Protein AF-A0A6J4YF90-F1 (afdb_monomer_lite)

Structure (mmCIF, N/CA/C/O backbone):
data_AF-A0A6J4YF90-F1
#
_entry.id   AF-A0A6J4YF90-F1
#
loop_
_atom_site.group_PDB
_atom_site.id
_atom_site.type_symbol
_atom_site.label_atom_id
_atom_site.label_alt_id
_atom_site.label_comp_id
_atom_site.label_asym_id
_atom_site.label_entity_id
_atom_site.label_seq_id
_atom_site.pdbx_PDB_ins_code
_atom_site.Cartn_x
_atom_site.Cartn_y
_atom_site.Cartn_z
_atom_site.occupancy
_atom_site.B_iso_or_equiv
_atom_site.auth_seq_id
_atom_site.auth_comp_id
_atom_site.auth_asym_id
_atom_site.auth_atom_id
_atom_site.pdbx_PDB_model_num
ATOM 1 N N . MET A 1 1 ? -5.556 -8.735 36.157 1.00 48.81 1 MET A N 1
ATOM 2 C CA . MET A 1 1 ? -6.411 -8.362 35.010 1.00 48.81 1 MET A CA 1
ATOM 3 C C . MET A 1 1 ? -5.666 -8.745 33.742 1.00 48.81 1 MET A C 1
ATOM 5 O O . MET A 1 1 ? -4.617 -8.175 33.479 1.00 48.81 1 MET A O 1
ATOM 9 N N . GLN A 1 2 ? -6.119 -9.779 33.036 1.00 43.59 2 GLN A N 1
ATOM 10 C CA . GLN A 1 2 ? -5.456 -10.279 31.831 1.00 43.59 2 GLN A CA 1
ATOM 11 C C . GLN A 1 2 ? -5.989 -9.474 30.638 1.00 43.59 2 GLN A C 1
ATOM 13 O O . GLN A 1 2 ? -7.154 -9.619 30.275 1.00 43.59 2 GLN A O 1
ATOM 18 N N . HIS A 1 3 ? -5.176 -8.581 30.070 1.00 49.84 3 HIS A N 1
ATOM 19 C CA . HIS A 1 3 ? -5.528 -7.898 28.825 1.00 49.84 3 HIS A CA 1
ATOM 20 C C . HIS A 1 3 ? -5.422 -8.913 27.685 1.00 49.84 3 HIS A C 1
ATOM 22 O O . HIS A 1 3 ? -4.328 -9.274 27.255 1.00 49.84 3 HIS A O 1
ATOM 28 N N . ARG A 1 4 ? -6.568 -9.421 27.223 1.00 52.47 4 ARG A N 1
ATOM 29 C CA . ARG A 1 4 ? -6.654 -10.164 25.965 1.00 52.47 4 ARG A CA 1
ATOM 30 C C . ARG A 1 4 ? -6.518 -9.145 24.839 1.00 52.47 4 ARG A C 1
ATOM 32 O O . ARG A 1 4 ? -7.477 -8.445 24.530 1.00 52.47 4 ARG A O 1
ATOM 39 N N . ILE A 1 5 ? -5.335 -9.060 24.242 1.00 56.25 5 ILE A N 1
ATOM 40 C CA . ILE A 1 5 ? -5.176 -8.390 22.954 1.00 56.25 5 ILE A CA 1
ATOM 41 C C . ILE A 1 5 ? -5.944 -9.251 21.949 1.00 56.25 5 ILE A C 1
ATOM 43 O O . ILE A 1 5 ? -5.518 -10.353 21.604 1.00 56.25 5 ILE A O 1
ATOM 47 N N . LEU A 1 6 ? -7.136 -8.805 21.556 1.00 55.44 6 LEU A N 1
ATOM 48 C CA . LEU A 1 6 ? -7.810 -9.366 20.395 1.00 55.44 6 LEU A CA 1
ATOM 49 C C . LEU A 1 6 ? -6.977 -8.926 19.194 1.00 55.44 6 LEU A C 1
ATOM 51 O O . LEU A 1 6 ? -6.994 -7.749 18.845 1.00 55.44 6 LEU A O 1
ATOM 55 N N . ALA A 1 7 ? -6.222 -9.845 18.589 1.00 55.22 7 ALA A N 1
ATOM 56 C CA . ALA A 1 7 ? -5.693 -9.596 17.256 1.00 55.22 7 ALA A CA 1
ATOM 57 C C . ALA A 1 7 ? -6.897 -9.233 16.367 1.00 55.22 7 ALA A C 1
ATOM 59 O O . ALA A 1 7 ? -7.871 -10.001 16.363 1.00 55.22 7 ALA A O 1
ATOM 60 N N . PRO A 1 8 ? -6.904 -8.069 15.693 1.00 55.53 8 PRO A N 1
ATOM 61 C CA . PRO A 1 8 ? -7.996 -7.734 14.797 1.00 55.53 8 PRO A CA 1
ATOM 62 C C . PRO A 1 8 ? -8.121 -8.869 13.781 1.00 55.53 8 PRO A C 1
ATOM 64 O O . PRO A 1 8 ? -7.163 -9.218 13.093 1.00 55.53 8 PRO A O 1
ATOM 67 N N . LYS A 1 9 ? -9.294 -9.508 13.738 1.00 55.34 9 LYS A N 1
ATOM 68 C CA . LYS A 1 9 ? -9.614 -10.495 12.707 1.00 55.34 9 LYS A CA 1
ATOM 69 C C . LYS A 1 9 ? -9.844 -9.733 11.411 1.00 55.34 9 LYS A C 1
ATOM 71 O O . LYS A 1 9 ? -10.978 -9.410 11.070 1.00 55.34 9 LYS A O 1
ATOM 76 N N . VAL A 1 10 ? -8.759 -9.403 10.729 1.00 57.91 10 VAL A N 1
ATOM 77 C CA . VAL A 1 10 ? -8.818 -8.855 9.383 1.00 57.91 10 VAL A CA 1
ATOM 78 C C . VAL A 1 10 ? -9.207 -10.012 8.459 1.00 57.91 10 VAL A C 1
ATOM 80 O O . VAL A 1 10 ? -8.459 -10.977 8.319 1.00 57.91 10 VAL A O 1
ATOM 83 N N . SER A 1 11 ? -10.423 -9.970 7.913 1.00 68.31 11 SER A N 1
ATOM 84 C CA . SER A 1 11 ? -10.857 -10.928 6.888 1.00 68.31 11 SER A CA 1
ATOM 85 C C . SER A 1 11 ? -10.314 -10.457 5.545 1.00 68.31 11 SER A C 1
ATOM 87 O O . SER A 1 11 ? -10.367 -9.262 5.276 1.00 68.31 11 SER A O 1
ATOM 89 N N . ILE A 1 12 ? -9.779 -11.361 4.722 1.00 73.00 12 ILE A N 1
ATOM 90 C CA . ILE A 1 12 ? -9.317 -10.987 3.381 1.00 73.00 12 ILE A CA 1
ATOM 91 C C . ILE A 1 12 ? -10.544 -10.615 2.544 1.00 73.00 12 ILE A C 1
ATOM 93 O O . ILE A 1 12 ? -11.431 -11.445 2.348 1.00 73.00 12 ILE A O 1
ATOM 97 N N . ASN A 1 13 ? -10.581 -9.369 2.077 1.00 78.69 13 ASN A N 1
ATOM 98 C CA . ASN A 1 13 ? -11.676 -8.793 1.301 1.00 78.69 13 ASN A CA 1
ATOM 99 C C . ASN A 1 13 ? -11.234 -8.547 -0.145 1.00 78.69 13 ASN A C 1
ATOM 101 O O . ASN A 1 13 ? -10.053 -8.327 -0.419 1.00 78.69 13 ASN A O 1
ATOM 105 N N . GLN A 1 14 ? -12.188 -8.563 -1.078 1.00 85.69 14 GLN A N 1
ATOM 106 C CA . GLN A 1 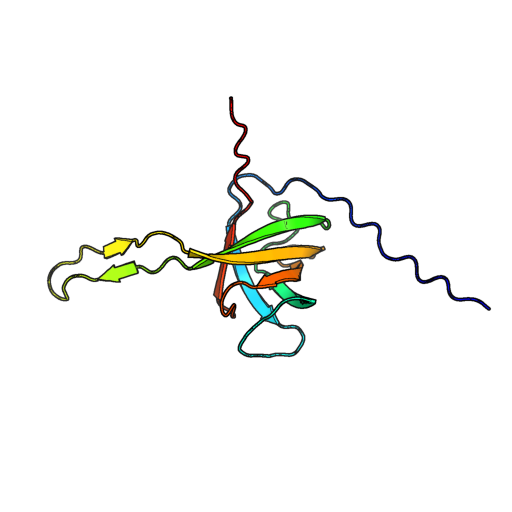14 ? -11.903 -8.201 -2.465 1.00 85.69 14 GLN A CA 1
ATOM 107 C C . GLN A 1 14 ? -11.661 -6.695 -2.587 1.00 85.69 14 GLN A C 1
ATOM 109 O O . GLN A 1 14 ? -12.415 -5.883 -2.047 1.00 85.69 14 GLN A O 1
ATOM 114 N N . SER A 1 15 ? -10.607 -6.338 -3.314 1.00 90.94 15 SER A N 1
ATOM 115 C CA . SER A 1 15 ? -10.271 -4.952 -3.638 1.00 90.94 15 SER A CA 1
ATOM 116 C C . SER A 1 15 ? -11.135 -4.456 -4.805 1.00 90.94 15 SER A C 1
ATOM 118 O O . SER A 1 15 ? -11.456 -5.256 -5.691 1.00 90.94 15 SER A O 1
ATOM 120 N N . PRO A 1 16 ? -11.500 -3.160 -4.869 1.00 91.88 16 PRO A N 1
ATOM 121 C CA . PRO A 1 16 ? -12.291 -2.631 -5.973 1.00 91.88 16 PRO A CA 1
ATOM 122 C C . PRO A 1 16 ? -11.553 -2.847 -7.306 1.00 91.88 16 PRO A C 1
ATOM 124 O O . PRO A 1 16 ? -10.395 -2.429 -7.433 1.00 91.88 16 PRO A O 1
ATOM 127 N N . PRO A 1 17 ? -12.176 -3.499 -8.307 1.00 89.69 17 PRO A N 1
ATOM 128 C CA . PRO A 1 17 ? -11.501 -3.834 -9.554 1.00 89.69 17 PRO A CA 1
ATOM 129 C C . PRO A 1 17 ? -10.888 -2.610 -10.238 1.00 89.69 17 PRO A C 1
ATOM 131 O O . PRO A 1 17 ? -11.555 -1.602 -10.464 1.00 89.69 17 PRO A O 1
ATOM 134 N N . GLY A 1 18 ? -9.604 -2.708 -10.587 1.00 89.62 18 GLY A N 1
ATOM 135 C CA . GLY A 1 18 ? -8.882 -1.649 -11.293 1.00 89.62 18 GLY A CA 1
ATOM 136 C C . GLY A 1 18 ? -8.501 -0.431 -10.445 1.00 89.62 18 GLY A C 1
ATOM 137 O O . GLY A 1 18 ? -7.948 0.516 -11.008 1.00 89.62 18 GLY A O 1
ATOM 138 N N . LEU A 1 19 ? -8.743 -0.442 -9.126 1.00 95.31 19 LEU A N 1
ATOM 139 C CA . LEU A 1 19 ? -8.290 0.631 -8.241 1.00 95.31 19 LEU A CA 1
ATOM 140 C C . LEU A 1 19 ? -6.771 0.782 -8.331 1.00 95.31 19 LEU A C 1
ATOM 142 O O . LEU A 1 19 ? -6.034 -0.200 -8.239 1.00 95.31 19 LEU A O 1
ATOM 146 N N . GLN A 1 20 ? -6.320 2.024 -8.497 1.00 96.25 20 GLN A N 1
ATOM 147 C CA . GLN A 1 20 ? -4.911 2.397 -8.523 1.00 96.25 20 GLN A CA 1
ATOM 148 C C . GLN A 1 20 ? -4.646 3.545 -7.556 1.00 96.25 20 GLN A C 1
ATOM 150 O O . GLN A 1 20 ? -5.486 4.427 -7.369 1.00 96.25 20 GLN A O 1
ATOM 155 N N . GLY A 1 21 ? -3.443 3.551 -6.998 1.00 96.88 21 GLY A N 1
ATOM 156 C CA . GLY A 1 21 ? -2.977 4.583 -6.082 1.00 96.88 21 GLY A CA 1
ATOM 157 C C . GLY A 1 21 ? -1.460 4.601 -5.979 1.00 96.88 21 GLY A C 1
ATOM 158 O O . GLY A 1 21 ? -0.752 4.036 -6.820 1.00 96.88 21 GLY A O 1
ATOM 159 N N . SER A 1 22 ? -0.963 5.232 -4.928 1.00 98.00 22 SER A N 1
ATOM 160 C CA . SER A 1 22 ? 0.457 5.340 -4.618 1.00 98.00 22 SER A CA 1
ATOM 161 C C . SER A 1 22 ? 0.699 5.228 -3.119 1.00 98.00 22 SER A C 1
ATOM 163 O O . SER A 1 22 ? -0.143 5.619 -2.309 1.00 98.00 22 SER A O 1
ATOM 165 N N . ILE A 1 23 ? 1.886 4.752 -2.756 1.00 98.06 23 ILE A N 1
ATOM 166 C CA . ILE A 1 23 ? 2.382 4.835 -1.384 1.00 98.06 23 ILE A CA 1
ATOM 167 C C . ILE A 1 23 ? 2.816 6.280 -1.113 1.00 98.06 23 ILE A C 1
ATOM 169 O O . ILE A 1 23 ? 3.534 6.872 -1.919 1.00 98.06 23 ILE A O 1
ATOM 173 N N . ILE A 1 24 ? 2.380 6.847 0.006 1.00 98.12 24 ILE A N 1
ATOM 174 C CA . ILE A 1 24 ? 2.700 8.212 0.432 1.00 98.12 24 ILE A CA 1
ATOM 175 C C . ILE A 1 24 ? 4.015 8.208 1.211 1.00 98.12 24 ILE A C 1
ATOM 177 O O . ILE A 1 24 ? 4.973 8.848 0.793 1.00 98.12 24 ILE A O 1
ATOM 181 N N . GLU A 1 25 ? 4.065 7.474 2.324 1.00 97.69 25 GLU A N 1
ATOM 182 C CA . GLU A 1 25 ? 5.204 7.442 3.248 1.00 97.69 25 GLU A CA 1
ATOM 183 C C . GLU A 1 25 ? 5.117 6.221 4.179 1.00 97.69 25 GLU A C 1
ATOM 185 O O . GLU A 1 25 ? 4.073 5.564 4.235 1.00 97.69 25 GLU A O 1
ATOM 190 N N . SER A 1 26 ? 6.195 5.922 4.910 1.00 96.81 26 SER A N 1
ATOM 191 C CA . SER A 1 26 ? 6.176 4.955 6.017 1.00 96.81 26 SER A CA 1
ATOM 192 C C . SER A 1 26 ? 5.895 5.636 7.353 1.00 96.81 26 SER A C 1
ATOM 194 O O . SER A 1 26 ? 6.221 6.806 7.532 1.00 96.81 26 SER A O 1
ATOM 196 N N . GLU A 1 27 ? 5.339 4.887 8.304 1.00 96.31 27 GLU A N 1
ATOM 197 C CA . GLU A 1 27 ? 5.105 5.365 9.675 1.00 96.31 27 GLU A CA 1
ATOM 198 C C . GLU A 1 27 ? 6.396 5.851 10.356 1.00 96.31 27 GLU A C 1
ATOM 200 O O . GLU A 1 27 ? 6.389 6.848 11.068 1.00 96.31 27 GLU A O 1
ATOM 205 N N . GLU A 1 28 ? 7.518 5.187 10.074 1.00 95.19 28 GLU A N 1
ATOM 206 C CA . GLU A 1 28 ? 8.835 5.472 10.660 1.00 95.19 28 GLU A CA 1
ATOM 207 C C . GLU A 1 28 ? 9.693 6.422 9.794 1.00 95.19 28 GLU A C 1
ATOM 209 O O . GLU A 1 28 ? 10.907 6.508 9.984 1.00 95.19 28 GLU A O 1
ATOM 214 N N . HIS A 1 29 ? 9.099 7.105 8.804 1.00 93.81 29 HIS A N 1
ATOM 215 C CA . HIS A 1 29 ? 9.778 8.057 7.905 1.00 93.81 29 HIS A CA 1
ATOM 216 C C . HIS A 1 29 ? 11.056 7.516 7.223 1.00 93.81 29 HIS A C 1
ATOM 218 O O . HIS A 1 29 ? 12.003 8.255 6.947 1.00 93.81 29 HIS A O 1
ATOM 224 N N . GLN A 1 30 ? 11.107 6.213 6.947 1.00 93.88 30 GLN A N 1
ATOM 225 C CA . GLN A 1 30 ? 12.228 5.579 6.251 1.00 93.88 30 GLN A CA 1
ATOM 226 C C . GLN A 1 30 ? 12.205 5.910 4.748 1.00 93.88 30 GLN A C 1
ATOM 228 O O . GLN A 1 30 ? 11.184 6.320 4.208 1.00 93.88 30 GLN A O 1
ATOM 233 N N . GLU A 1 31 ? 13.324 5.732 4.042 1.00 94.19 31 GLU A N 1
ATOM 234 C CA . GLU A 1 31 ? 13.364 5.928 2.579 1.00 94.19 31 GLU A CA 1
ATOM 235 C C . GLU A 1 31 ? 12.999 4.661 1.793 1.00 94.19 31 GLU A C 1
ATOM 237 O O . GLU A 1 31 ? 12.526 4.740 0.657 1.00 94.19 31 GLU A O 1
ATOM 242 N N . ILE A 1 32 ? 13.247 3.491 2.386 1.00 95.56 32 ILE A N 1
ATOM 243 C CA . ILE A 1 32 ? 13.021 2.175 1.787 1.00 95.56 32 ILE A CA 1
ATOM 244 C C . ILE A 1 32 ? 12.118 1.381 2.718 1.00 95.56 32 ILE A C 1
ATOM 246 O O . ILE A 1 32 ? 12.371 1.319 3.919 1.00 95.56 32 ILE A O 1
ATOM 250 N N . PHE A 1 33 ? 11.086 0.761 2.153 1.00 96.38 33 PHE A N 1
ATOM 251 C CA . PHE A 1 33 ? 10.090 -0.005 2.888 1.00 96.38 33 PHE A CA 1
ATOM 252 C C . PHE A 1 33 ? 10.261 -1.505 2.625 1.00 96.38 33 PHE A C 1
ATOM 254 O O . PHE A 1 33 ? 10.366 -1.951 1.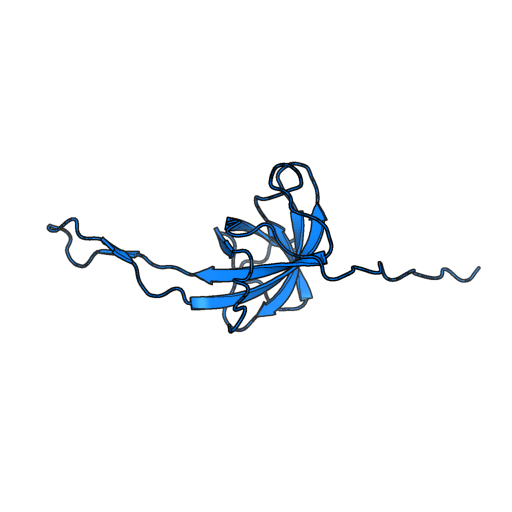478 1.00 96.38 33 PHE A O 1
ATOM 261 N N . GLY A 1 34 ? 10.303 -2.282 3.702 1.00 94.94 34 GLY A N 1
ATOM 262 C CA . GLY A 1 34 ? 10.393 -3.738 3.696 1.00 94.94 34 GLY A CA 1
ATOM 263 C C . GLY A 1 34 ? 9.135 -4.403 4.249 1.00 94.94 34 GLY A C 1
ATOM 264 O O . GLY A 1 34 ? 8.171 -3.739 4.626 1.00 94.94 34 GLY A O 1
ATOM 265 N N . GLU A 1 35 ? 9.156 -5.731 4.302 1.00 96.00 35 GLU A N 1
ATOM 266 C CA . GLU A 1 35 ? 8.089 -6.527 4.917 1.00 96.00 35 GLU A CA 1
ATOM 267 C C . GLU A 1 35 ? 7.840 -6.136 6.378 1.00 96.00 35 GLU A C 1
ATOM 269 O O . GLU A 1 35 ? 8.762 -5.768 7.109 1.00 96.00 35 GLU A O 1
ATOM 274 N N . ASN A 1 36 ? 6.585 -6.266 6.811 1.00 95.50 36 ASN A N 1
ATOM 275 C CA . ASN A 1 36 ? 6.083 -5.953 8.152 1.00 95.50 36 ASN A CA 1
ATOM 276 C C . ASN A 1 36 ? 6.169 -4.472 8.556 1.00 95.50 36 ASN A C 1
ATOM 278 O O . ASN A 1 36 ? 5.878 -4.138 9.704 1.00 95.50 36 ASN A O 1
ATOM 282 N N . MET A 1 37 ? 6.536 -3.578 7.637 1.00 97.31 37 MET A N 1
ATOM 283 C CA . MET A 1 37 ? 6.489 -2.139 7.879 1.00 97.31 37 MET A CA 1
ATOM 284 C C . MET A 1 37 ? 5.103 -1.563 7.609 1.00 97.31 37 MET A C 1
ATOM 286 O O . MET A 1 37 ? 4.390 -2.012 6.705 1.00 97.31 37 MET A O 1
ATOM 290 N N . ILE A 1 38 ? 4.765 -0.520 8.367 1.00 98.31 38 ILE A N 1
ATOM 291 C CA . ILE A 1 38 ? 3.550 0.266 8.183 1.00 98.31 38 ILE A CA 1
ATOM 292 C C . ILE A 1 38 ? 3.818 1.435 7.237 1.00 98.31 38 ILE A C 1
ATOM 294 O O . ILE A 1 38 ? 4.830 2.135 7.340 1.00 98.31 38 ILE A O 1
ATOM 298 N N . ALA A 1 39 ? 2.889 1.646 6.313 1.00 98.38 39 ALA A N 1
ATOM 299 C CA . ALA A 1 39 ? 2.903 2.752 5.372 1.00 98.38 39 ALA A CA 1
ATOM 300 C C . ALA A 1 39 ? 1.499 3.326 5.170 1.00 98.38 39 ALA A C 1
ATOM 302 O O . ALA A 1 39 ? 0.504 2.789 5.665 1.00 98.38 39 ALA A O 1
ATOM 303 N N . PHE A 1 40 ? 1.427 4.419 4.419 1.00 98.56 40 PHE A N 1
ATOM 304 C CA . PHE A 1 40 ? 0.180 5.077 4.046 1.00 98.56 40 PHE A CA 1
ATOM 305 C C . PHE A 1 40 ? 0.005 5.095 2.531 1.00 98.56 40 PHE A C 1
ATOM 307 O O . PHE A 1 40 ? 0.982 5.251 1.798 1.00 98.56 40 PHE A O 1
ATOM 314 N N . ILE A 1 41 ? -1.234 4.974 2.058 1.00 98.75 41 ILE A N 1
ATOM 315 C CA . ILE A 1 41 ? -1.589 5.071 0.633 1.00 98.75 41 ILE A CA 1
ATOM 316 C C . ILE A 1 41 ? -2.574 6.216 0.378 1.00 98.75 41 ILE A C 1
ATOM 318 O O . ILE A 1 41 ? -3.314 6.617 1.277 1.00 98.75 41 ILE A O 1
ATOM 322 N N . ASP A 1 42 ? -2.597 6.722 -0.856 1.00 98.56 42 ASP A N 1
ATOM 323 C CA . ASP A 1 42 ? -3.412 7.866 -1.313 1.00 98.56 42 ASP A CA 1
ATOM 324 C C . ASP A 1 42 ? -4.858 7.507 -1.703 1.00 98.56 42 ASP A C 1
ATOM 326 O O . ASP A 1 42 ? -5.465 8.168 -2.551 1.00 98.56 42 ASP A O 1
ATOM 330 N N . LYS A 1 43 ? -5.389 6.424 -1.127 1.00 98.56 43 LYS A N 1
ATOM 331 C CA . LYS A 1 43 ? -6.722 5.873 -1.398 1.00 98.56 43 LYS A CA 1
ATOM 332 C C . LYS A 1 43 ? -7.379 5.480 -0.080 1.00 98.56 43 LYS A C 1
ATOM 334 O O . LYS A 1 43 ? -6.721 4.883 0.772 1.00 98.56 43 LYS A O 1
ATOM 339 N N . GLY A 1 44 ? -8.662 5.795 0.072 1.00 98.19 44 GLY A N 1
ATOM 340 C CA . GLY A 1 44 ? -9.425 5.535 1.291 1.00 98.19 44 GLY A CA 1
ATOM 341 C C . GLY A 1 44 ? -10.856 5.081 1.006 1.00 98.19 44 GLY A C 1
ATOM 342 O O . GLY A 1 44 ? -11.168 4.534 -0.056 1.00 98.19 44 GLY A O 1
ATOM 343 N N . LYS A 1 45 ? -11.743 5.292 1.979 1.00 98.06 45 LYS A N 1
ATOM 344 C CA . LYS A 1 45 ? -13.167 4.925 1.898 1.00 98.06 45 LYS A CA 1
ATOM 345 C C . LYS A 1 45 ? -13.872 5.541 0.692 1.00 98.06 45 LYS A C 1
ATOM 347 O O . LYS A 1 45 ? -14.752 4.898 0.125 1.00 98.06 45 LYS A O 1
ATOM 352 N N . SER A 1 46 ? -13.495 6.757 0.296 1.00 97.81 46 SER A N 1
ATOM 353 C CA . SER A 1 46 ? -14.053 7.466 -0.862 1.00 97.81 46 SER A CA 1
ATOM 354 C C . SER A 1 46 ? -13.897 6.664 -2.160 1.00 97.81 46 SER A C 1
ATOM 356 O O . SER A 1 46 ? -14.733 6.772 -3.055 1.00 97.81 46 SER A O 1
ATOM 358 N N . GLU A 1 47 ? -12.863 5.822 -2.251 1.00 97.94 47 GLU A N 1
ATOM 359 C CA . GLU A 1 47 ? -12.597 4.940 -3.390 1.00 97.94 47 GLU A CA 1
ATOM 360 C C . GLU A 1 47 ? -12.942 3.464 -3.135 1.00 97.94 47 GLU A C 1
ATOM 362 O O . GLU A 1 47 ? -12.648 2.611 -3.972 1.00 97.94 47 GLU A O 1
ATOM 367 N N . GLY A 1 48 ? -13.588 3.147 -2.009 1.00 96.38 48 GLY A N 1
ATOM 368 C CA . GLY A 1 48 ? -13.959 1.775 -1.648 1.00 96.38 48 GLY A CA 1
ATOM 369 C C . GLY A 1 48 ? -12.816 0.956 -1.045 1.00 96.38 48 GLY A C 1
ATOM 370 O O . GLY A 1 48 ? -12.875 -0.277 -1.057 1.00 96.38 48 GLY A O 1
ATOM 371 N N . VAL A 1 49 ? -11.775 1.620 -0.531 1.00 97.88 49 VAL A N 1
ATOM 372 C CA . VAL A 1 49 ? -10.736 0.944 0.248 1.00 97.88 49 VAL A CA 1
ATOM 373 C C . VAL A 1 49 ? -11.294 0.576 1.619 1.00 97.88 49 VAL A C 1
ATOM 375 O O . VAL A 1 49 ? -11.846 1.423 2.322 1.00 97.88 49 VAL A O 1
ATOM 378 N N . GLU A 1 50 ? -11.112 -0.683 2.011 1.00 97.12 50 GLU A N 1
ATOM 379 C CA . GLU A 1 50 ? -11.569 -1.241 3.285 1.00 97.12 50 GLU A CA 1
ATOM 380 C C . GLU A 1 50 ? -10.475 -2.105 3.938 1.00 97.12 50 GLU A C 1
ATOM 382 O O . GLU A 1 50 ? -9.681 -2.737 3.230 1.00 97.12 50 GLU A O 1
ATOM 387 N N . PRO A 1 51 ? -10.426 -2.192 5.284 1.00 97.12 51 PRO A N 1
ATOM 388 C CA . PRO A 1 51 ? -9.542 -3.126 5.974 1.00 97.12 51 PRO A CA 1
ATOM 389 C C . PRO A 1 51 ? -9.696 -4.559 5.455 1.00 97.12 51 PRO A C 1
ATOM 391 O O . PRO A 1 51 ? -10.809 -5.046 5.249 1.00 97.12 51 PRO A O 1
ATOM 394 N N . GLY A 1 52 ? -8.568 -5.242 5.266 1.00 94.94 52 GLY A N 1
ATOM 395 C CA . GLY A 1 52 ? -8.522 -6.613 4.759 1.00 94.94 52 GLY A CA 1
ATOM 396 C C . GLY A 1 52 ? -8.356 -6.770 3.258 1.00 94.94 52 GLY A C 1
ATOM 397 O O . GLY A 1 52 ? -8.131 -7.883 2.789 1.00 94.94 52 GLY A O 1
ATOM 398 N N . GLN A 1 53 ? -8.410 -5.679 2.504 1.00 96.12 53 GLN A N 1
ATOM 399 C CA . GLN A 1 53 ? -8.075 -5.697 1.087 1.00 96.12 53 GLN A CA 1
ATOM 400 C C . GLN A 1 53 ? -6.560 -5.765 0.870 1.00 96.12 53 GLN A C 1
ATOM 402 O O . GLN A 1 53 ? -5.781 -5.172 1.622 1.00 96.12 53 GLN A O 1
ATOM 407 N N . LEU A 1 54 ? -6.159 -6.474 -0.184 1.00 96.12 54 LEU A N 1
ATOM 408 C CA . LEU A 1 54 ? -4.769 -6.605 -0.617 1.00 96.12 54 LEU A CA 1
ATOM 409 C C . LEU A 1 54 ? -4.527 -5.786 -1.885 1.00 96.12 54 LEU A C 1
ATOM 411 O O . LEU A 1 54 ? -5.409 -5.678 -2.739 1.00 96.12 54 LEU A O 1
ATOM 415 N N . TYR A 1 55 ? -3.322 -5.245 -2.032 1.00 96.75 55 TYR A N 1
ATOM 416 C CA . TYR A 1 55 ? -2.903 -4.541 -3.245 1.00 96.75 55 TYR A CA 1
ATOM 417 C C . TYR A 1 55 ? -1.481 -4.929 -3.627 1.00 96.75 55 TYR A C 1
ATOM 419 O O . TYR A 1 55 ? -0.618 -5.104 -2.767 1.00 96.75 55 TYR A O 1
ATOM 427 N N . TRP A 1 56 ? -1.217 -5.021 -4.928 1.00 96.50 56 TRP A N 1
ATOM 428 C CA . TRP A 1 56 ? 0.141 -5.205 -5.428 1.00 96.50 56 TRP A CA 1
ATOM 429 C C . TRP A 1 56 ? 0.844 -3.870 -5.546 1.00 96.50 56 TRP A C 1
ATOM 431 O O . TRP A 1 56 ? 0.281 -2.910 -6.070 1.00 96.50 56 TRP A O 1
ATOM 441 N N . ILE A 1 57 ? 2.101 -3.845 -5.124 1.00 97.12 57 ILE A N 1
ATOM 442 C CA . ILE A 1 57 ? 2.995 -2.707 -5.282 1.00 97.12 57 ILE A CA 1
ATOM 443 C C . ILE A 1 57 ? 3.803 -2.943 -6.551 1.00 97.12 57 ILE A C 1
ATOM 445 O O . ILE A 1 57 ? 4.401 -4.008 -6.725 1.00 97.12 57 ILE A O 1
ATOM 449 N N . PHE A 1 58 ? 3.840 -1.970 -7.451 1.00 94.50 58 PHE A N 1
ATOM 450 C CA . PHE A 1 58 ? 4.533 -2.100 -8.723 1.00 94.50 58 PHE A CA 1
ATOM 451 C C . PHE A 1 58 ? 5.208 -0.802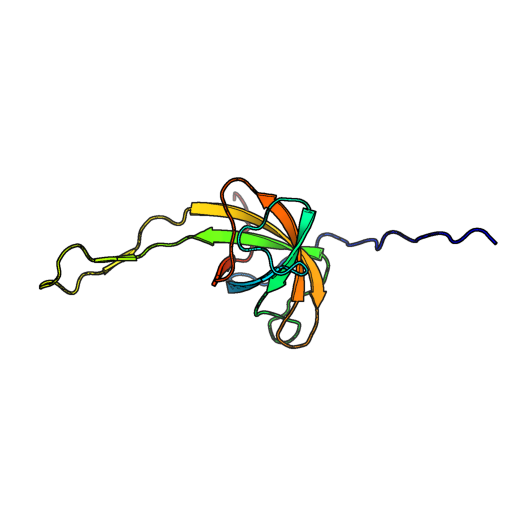 -9.156 1.00 94.50 58 PHE A C 1
ATOM 453 O O . PHE A 1 58 ? 4.832 0.308 -8.776 1.00 94.50 58 PHE A O 1
ATOM 460 N N . LYS A 1 59 ? 6.207 -0.962 -10.023 1.00 90.38 59 LYS A N 1
ATOM 461 C CA . LYS A 1 59 ? 6.874 0.136 -10.713 1.00 90.38 59 LYS A CA 1
ATOM 462 C C . LYS A 1 59 ? 6.648 0.020 -12.209 1.00 90.38 59 LYS A C 1
ATOM 464 O O . LYS A 1 59 ? 6.870 -1.041 -12.791 1.00 90.38 59 LYS A O 1
ATOM 469 N N . GLN A 1 60 ? 6.263 1.126 -12.834 1.00 81.75 60 GLN A N 1
ATOM 470 C CA . GLN A 1 60 ? 6.108 1.227 -14.281 1.00 81.75 60 GLN A CA 1
ATOM 471 C C . GLN A 1 60 ? 6.874 2.445 -14.785 1.00 81.75 60 GLN A C 1
ATOM 473 O O . GLN A 1 60 ? 6.434 3.587 -14.662 1.00 81.75 60 GLN A O 1
ATOM 478 N N . GLU A 1 61 ? 8.067 2.193 -15.314 1.00 76.81 61 GLU A N 1
ATOM 479 C CA . GLU A 1 61 ? 8.921 3.242 -15.856 1.00 76.81 61 GLU A CA 1
ATOM 480 C C . GLU A 1 61 ? 8.500 3.584 -17.288 1.00 76.81 61 GLU A C 1
ATOM 482 O O . GLU A 1 61 ? 8.119 2.718 -18.081 1.00 76.81 61 GLU A O 1
ATOM 487 N N . LYS A 1 62 ? 8.586 4.869 -17.631 1.00 72.31 62 LYS A N 1
ATOM 488 C CA . LYS A 1 62 ? 8.479 5.336 -19.012 1.00 72.31 62 LYS A CA 1
ATOM 489 C C . LYS A 1 62 ? 9.869 5.701 -19.497 1.00 72.31 62 LYS A C 1
ATOM 491 O O . LYS A 1 62 ? 10.539 6.523 -18.875 1.00 72.31 62 LYS A O 1
ATOM 496 N N . TYR A 1 63 ? 10.291 5.115 -20.609 1.00 60.44 63 TYR A N 1
ATOM 497 C CA . TYR A 1 63 ? 11.554 5.461 -21.241 1.00 60.44 63 TYR A CA 1
ATOM 498 C C . TYR A 1 63 ? 11.308 6.381 -22.436 1.00 60.44 63 TYR A C 1
ATOM 500 O O . TYR A 1 63 ? 10.460 6.111 -23.293 1.00 60.44 63 TYR A O 1
ATOM 508 N N . ARG A 1 64 ? 12.070 7.475 -22.511 1.00 60.66 64 ARG A N 1
ATOM 509 C CA . ARG A 1 64 ? 12.111 8.350 -23.688 1.00 60.66 64 ARG A CA 1
ATOM 510 C C . ARG A 1 64 ? 13.270 7.908 -24.566 1.00 60.66 64 ARG A C 1
ATOM 512 O O . ARG A 1 64 ? 14.422 8.133 -24.225 1.00 60.66 64 ARG A O 1
ATOM 519 N N . ILE A 1 65 ? 12.947 7.279 -25.693 1.00 64.25 65 ILE A N 1
ATOM 520 C CA . ILE A 1 65 ? 13.946 6.679 -26.591 1.00 64.25 65 ILE A CA 1
ATOM 521 C C . ILE A 1 65 ? 14.796 7.748 -27.300 1.00 64.25 65 ILE A C 1
ATOM 523 O O . ILE A 1 65 ? 15.934 7.472 -27.661 1.00 64.25 65 ILE A O 1
ATOM 527 N N . ASN A 1 66 ? 14.282 8.970 -27.492 1.00 60.88 66 ASN A N 1
ATOM 528 C CA . ASN A 1 66 ? 15.034 10.052 -28.131 1.00 60.88 66 ASN A CA 1
ATOM 529 C C . ASN A 1 66 ? 14.605 11.436 -27.594 1.00 60.88 66 ASN A C 1
ATOM 531 O O . ASN A 1 66 ? 13.406 11.644 -27.389 1.00 60.88 66 ASN A O 1
ATOM 535 N N . PRO A 1 67 ? 15.518 12.410 -27.406 1.00 60.75 67 PRO A N 1
ATOM 536 C CA . PRO A 1 67 ? 15.146 13.781 -27.035 1.00 60.75 67 PRO A CA 1
ATOM 537 C C . PRO A 1 67 ? 14.268 14.456 -28.101 1.00 60.75 67 PRO A C 1
ATOM 539 O O . PRO A 1 67 ? 13.290 15.120 -27.754 1.00 60.75 67 PRO A O 1
ATOM 542 N N . ASP A 1 68 ? 14.568 14.203 -29.381 1.00 67.69 68 ASP A N 1
ATOM 543 C CA . ASP A 1 68 ? 13.881 14.795 -30.541 1.00 67.69 68 ASP A CA 1
ATOM 544 C C . ASP A 1 68 ? 12.559 14.109 -30.897 1.00 67.69 68 ASP A C 1
ATOM 546 O O . ASP A 1 68 ? 11.675 14.711 -31.507 1.00 67.69 68 ASP A O 1
ATOM 550 N N . ASN A 1 69 ? 12.390 12.844 -30.507 1.00 58.16 69 ASN A N 1
ATOM 551 C CA . ASN A 1 69 ? 11.228 12.043 -30.871 1.00 58.16 69 ASN A CA 1
ATOM 552 C C . ASN A 1 69 ? 10.409 11.765 -29.608 1.00 58.16 69 ASN A C 1
ATOM 554 O O . ASN A 1 69 ? 10.782 10.937 -28.781 1.00 58.16 69 ASN A O 1
ATOM 558 N N . ARG A 1 70 ? 9.270 12.454 -29.458 1.00 58.19 70 ARG A N 1
ATOM 559 C CA . ARG A 1 70 ? 8.359 12.390 -28.292 1.00 58.19 70 ARG A CA 1
ATOM 560 C C . ARG A 1 70 ? 7.627 11.042 -28.127 1.00 58.19 70 ARG A C 1
ATOM 562 O O . ARG A 1 70 ? 6.513 11.003 -27.617 1.00 58.19 70 ARG A O 1
ATOM 569 N N . ARG A 1 71 ? 8.207 9.932 -28.587 1.00 60.22 71 ARG A N 1
ATOM 570 C CA . ARG A 1 71 ? 7.655 8.592 -28.378 1.00 60.22 71 ARG A CA 1
ATOM 571 C C . ARG A 1 71 ? 8.124 8.089 -27.017 1.00 60.22 71 ARG A C 1
ATOM 573 O O . ARG A 1 71 ? 9.246 7.608 -26.8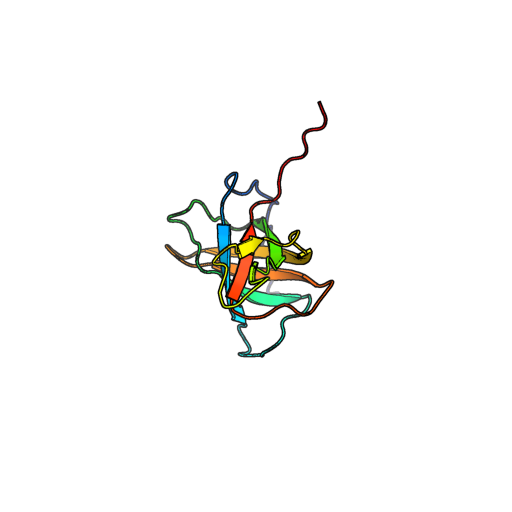72 1.00 60.22 71 ARG A O 1
ATOM 580 N N . GLU A 1 72 ? 7.268 8.261 -26.018 1.00 62.16 72 GLU A N 1
ATOM 581 C CA . GLU A 1 72 ? 7.402 7.583 -24.731 1.00 62.16 72 GLU A CA 1
ATOM 582 C C . GLU A 1 72 ? 7.035 6.112 -24.912 1.00 62.16 72 GLU A C 1
ATOM 584 O O . GLU A 1 72 ? 5.961 5.796 -25.425 1.00 62.16 72 GLU A O 1
ATOM 589 N N . VAL A 1 73 ? 7.930 5.216 -24.502 1.00 71.75 73 VAL A N 1
ATOM 590 C CA . VAL A 1 73 ? 7.628 3.789 -24.415 1.00 71.75 73 VAL A CA 1
ATOM 591 C C . VAL A 1 73 ? 7.463 3.431 -22.953 1.00 71.75 73 VAL A C 1
ATOM 593 O O . VAL A 1 73 ? 8.343 3.655 -22.122 1.00 71.75 73 VAL A O 1
ATOM 596 N N . THR A 1 74 ? 6.297 2.887 -22.651 1.00 71.44 74 THR A N 1
ATOM 597 C CA . THR A 1 74 ? 5.969 2.341 -21.344 1.00 71.44 74 THR A CA 1
ATOM 598 C C . THR A 1 74 ? 6.626 0.975 -21.204 1.00 71.44 74 THR A C 1
ATOM 600 O O . THR A 1 74 ? 6.381 0.093 -22.027 1.00 71.44 74 THR A O 1
ATOM 603 N N . LEU A 1 75 ? 7.461 0.798 -20.182 1.00 74.44 75 LEU A N 1
ATOM 604 C CA . LEU A 1 75 ? 8.075 -0.493 -19.891 1.00 74.44 75 LEU A CA 1
ATOM 605 C C . LEU A 1 75 ? 7.088 -1.420 -19.176 1.00 74.44 75 LEU A C 1
ATOM 607 O O . LEU A 1 75 ? 6.126 -0.969 -18.550 1.00 74.44 75 LEU A O 1
ATOM 611 N N . THR A 1 76 ? 7.34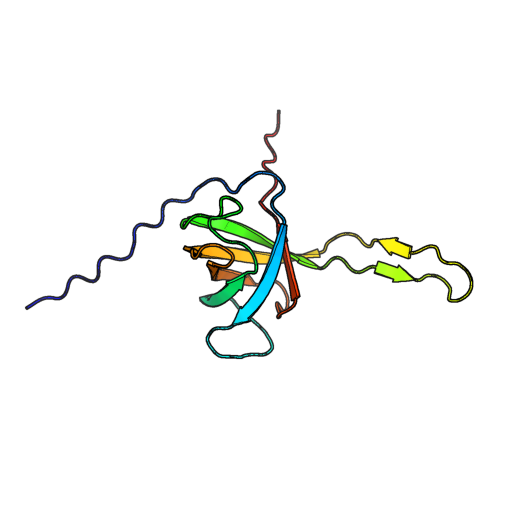8 -2.725 -19.264 1.00 79.56 76 THR A N 1
ATOM 612 C CA . THR A 1 76 ? 6.588 -3.748 -18.543 1.00 79.56 76 THR A CA 1
ATOM 613 C C . THR A 1 76 ? 6.603 -3.447 -17.042 1.00 79.56 76 THR A C 1
ATOM 615 O O . THR A 1 76 ? 7.685 -3.219 -16.491 1.00 79.56 76 THR A O 1
ATOM 618 N N . PRO A 1 77 ? 5.440 -3.441 -16.367 1.00 84.50 77 PRO A N 1
ATOM 619 C CA . PRO A 1 77 ? 5.388 -3.213 -14.933 1.00 84.50 77 PRO A CA 1
ATOM 620 C C . PRO A 1 77 ? 6.140 -4.316 -14.184 1.00 84.50 77 PRO A C 1
ATOM 622 O O . PRO A 1 77 ? 6.063 -5.497 -14.525 1.00 84.50 77 PRO A O 1
ATOM 625 N N . VAL A 1 78 ? 6.865 -3.920 -13.143 1.00 90.06 78 VAL A N 1
ATOM 626 C CA . VAL A 1 78 ? 7.595 -4.829 -12.258 1.00 90.06 78 VAL A CA 1
ATOM 627 C C . VAL A 1 78 ? 6.914 -4.817 -10.901 1.00 90.06 78 VAL A C 1
ATOM 629 O O . VAL A 1 78 ? 6.873 -3.775 -10.249 1.00 90.06 78 VAL A O 1
ATOM 632 N N . VAL A 1 79 ? 6.411 -5.973 -10.470 1.00 93.31 79 VAL A N 1
ATOM 633 C CA . VAL A 1 79 ? 5.882 -6.157 -9.112 1.00 93.31 79 VAL A CA 1
ATOM 634 C C . VAL A 1 79 ? 7.034 -6.048 -8.113 1.00 93.31 79 VAL A C 1
ATOM 636 O O . VAL A 1 79 ? 8.046 -6.743 -8.239 1.00 93.31 79 VAL A O 1
ATOM 639 N N . LEU A 1 80 ? 6.884 -5.145 -7.149 1.00 96.31 80 LEU A N 1
ATOM 640 C CA . LEU A 1 80 ? 7.827 -4.897 -6.062 1.00 96.31 80 LEU A CA 1
ATOM 641 C C . LEU A 1 80 ? 7.442 -5.668 -4.797 1.00 96.31 80 LEU A C 1
ATOM 643 O O . LEU A 1 80 ? 8.332 -6.108 -4.076 1.00 96.31 80 LEU A O 1
ATOM 647 N N . GLY A 1 81 ? 6.143 -5.852 -4.553 1.00 96.25 81 GLY A N 1
ATOM 648 C CA . GLY A 1 81 ? 5.634 -6.465 -3.330 1.00 96.25 81 GLY A CA 1
ATOM 649 C C . GLY A 1 81 ? 4.110 -6.450 -3.233 1.00 96.25 81 GLY A C 1
ATOM 650 O O . GLY A 1 81 ? 3.417 -6.217 -4.227 1.00 96.25 81 GLY A O 1
ATOM 651 N N . GLU A 1 82 ? 3.605 -6.667 -2.025 1.00 97.06 82 GLU A N 1
ATOM 652 C CA . GLU A 1 82 ? 2.181 -6.660 -1.680 1.00 97.06 82 GLU A CA 1
ATOM 653 C C . GLU A 1 82 ? 1.961 -5.911 -0.360 1.00 97.06 82 GLU A C 1
ATOM 655 O O . GLU A 1 82 ? 2.853 -5.835 0.488 1.00 97.06 82 GLU A O 1
ATOM 660 N N . LEU A 1 83 ? 0.771 -5.338 -0.197 1.00 97.88 83 LEU A N 1
ATOM 661 C CA . LEU A 1 83 ? 0.328 -4.725 1.047 1.00 97.88 83 LEU A CA 1
ATOM 662 C C . LEU A 1 83 ? -1.072 -5.190 1.444 1.00 97.88 83 LEU A C 1
ATOM 664 O O . LEU A 1 83 ? -1.883 -5.556 0.593 1.00 97.88 83 LEU A O 1
ATOM 668 N N . LEU A 1 84 ? -1.353 -5.094 2.741 1.00 97.69 84 LEU A N 1
ATOM 669 C CA . LEU A 1 84 ? -2.646 -5.332 3.375 1.00 97.69 84 LEU A CA 1
ATOM 670 C C . LEU A 1 84 ? -3.157 -4.045 4.016 1.00 97.69 84 LEU A C 1
ATOM 672 O O . LEU A 1 84 ? -2.448 -3.415 4.800 1.00 97.69 84 LEU A O 1
ATOM 676 N N . VAL A 1 85 ? -4.411 -3.689 3.748 1.00 97.94 85 VAL A N 1
ATOM 677 C CA . VAL A 1 85 ? -5.072 -2.557 4.406 1.00 97.94 85 VAL A CA 1
ATOM 678 C C . VAL A 1 85 ? -5.445 -2.918 5.841 1.00 97.94 85 VAL A C 1
ATOM 680 O O . VAL A 1 85 ? -6.161 -3.892 6.083 1.00 97.94 85 VAL A O 1
ATOM 683 N N . LEU A 1 86 ? -4.996 -2.104 6.797 1.00 97.00 86 LEU A N 1
ATOM 684 C CA . LEU A 1 86 ? -5.281 -2.270 8.224 1.00 97.00 86 LEU A CA 1
ATOM 685 C C . LEU A 1 86 ? -6.374 -1.320 8.715 1.00 97.00 86 LEU A C 1
ATOM 687 O O . LEU A 1 86 ? -7.215 -1.705 9.526 1.00 97.00 86 LEU A O 1
ATOM 691 N N . HIS A 1 87 ? -6.350 -0.078 8.233 1.00 97.75 87 HIS A N 1
ATOM 692 C CA . HIS A 1 87 ? -7.274 0.985 8.624 1.00 97.75 87 HIS A CA 1
ATOM 693 C C . HIS A 1 87 ? -7.465 1.972 7.474 1.00 97.75 87 HIS A C 1
ATOM 695 O O . HIS A 1 87 ? -6.569 2.154 6.655 1.00 97.75 87 HIS A O 1
ATOM 701 N N . THR A 1 88 ? -8.625 2.618 7.417 1.00 97.88 88 THR A N 1
ATOM 702 C CA . THR A 1 88 ? -9.020 3.493 6.304 1.00 97.88 88 THR A CA 1
ATOM 703 C C . THR A 1 88 ? -9.646 4.779 6.822 1.00 97.88 88 THR A C 1
ATOM 705 O O . THR A 1 88 ? -10.628 4.737 7.576 1.00 97.88 88 THR A O 1
ATOM 708 N N . GLU A 1 89 ? -9.126 5.903 6.350 1.00 98.38 89 GLU A N 1
ATOM 709 C CA . GLU A 1 89 ? -9.750 7.221 6.421 1.00 98.38 89 GLU A CA 1
ATOM 710 C C . GLU A 1 89 ? -10.522 7.500 5.122 1.00 98.38 89 GLU A C 1
ATOM 712 O O . GLU A 1 89 ? -10.706 6.600 4.300 1.00 98.38 89 GLU A O 1
ATOM 717 N N . ASN A 1 90 ? -11.031 8.721 4.934 1.00 98.19 90 ASN A N 1
ATOM 718 C CA . ASN A 1 90 ? -11.794 9.059 3.728 1.00 98.19 90 ASN A CA 1
ATOM 719 C C . ASN A 1 90 ? -10.952 8.911 2.456 1.00 98.19 90 ASN A C 1
ATOM 721 O O . ASN A 1 90 ? -11.366 8.199 1.551 1.00 98.19 90 ASN A O 1
ATOM 725 N N . ASP A 1 91 ? -9.757 9.502 2.429 1.00 97.94 91 ASP A N 1
ATOM 726 C CA . ASP A 1 91 ? -8.949 9.605 1.203 1.00 97.94 91 ASP A CA 1
ATOM 727 C C . ASP A 1 91 ? -7.548 8.980 1.358 1.00 97.94 91 ASP A C 1
ATOM 729 O O . ASP A 1 91 ? -6.696 9.099 0.481 1.00 97.94 91 ASP A O 1
ATOM 733 N N . THR A 1 92 ? -7.292 8.316 2.489 1.00 98.56 92 THR A N 1
ATOM 734 C CA . THR A 1 92 ? -6.038 7.609 2.777 1.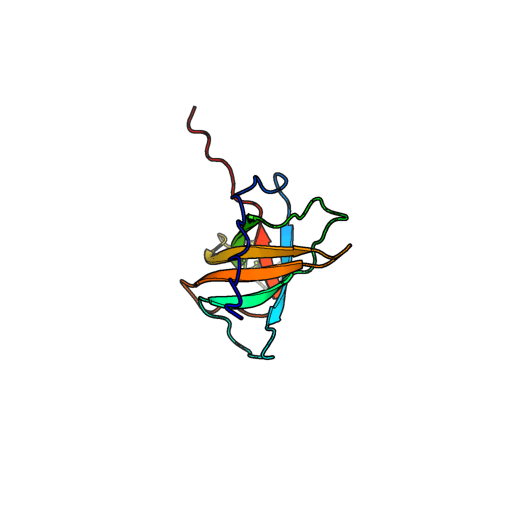00 98.56 92 THR A CA 1
ATOM 735 C C . THR A 1 92 ? -6.295 6.317 3.544 1.00 98.56 92 THR A C 1
ATOM 737 O O . THR A 1 92 ? -7.362 6.119 4.134 1.00 98.56 92 THR A O 1
ATOM 740 N N . ALA A 1 93 ? -5.299 5.434 3.573 1.00 98.62 93 ALA A N 1
ATOM 741 C CA . ALA A 1 93 ? -5.350 4.217 4.370 1.00 98.62 93 ALA A CA 1
ATOM 742 C C . ALA A 1 93 ? -3.983 3.856 4.954 1.00 98.62 93 ALA A C 1
ATOM 744 O O . ALA A 1 93 ? -2.946 4.100 4.336 1.00 98.62 93 ALA A O 1
ATOM 745 N N . THR A 1 94 ? -4.009 3.245 6.138 1.00 98.62 94 THR A N 1
ATOM 746 C CA . THR A 1 94 ? -2.857 2.624 6.792 1.00 98.62 94 THR A CA 1
ATOM 747 C C . THR A 1 94 ? -2.737 1.188 6.309 1.00 98.62 94 THR A C 1
ATOM 749 O O . THR A 1 94 ? -3.703 0.418 6.361 1.00 98.62 94 THR A O 1
ATOM 752 N N . VAL A 1 95 ? -1.541 0.812 5.875 1.00 98.44 95 VAL A N 1
ATOM 753 C CA . VAL A 1 95 ? -1.257 -0.497 5.291 1.00 98.44 95 VAL A CA 1
ATOM 754 C C . VAL A 1 95 ? -0.040 -1.132 5.945 1.00 98.44 95 VAL A C 1
ATOM 756 O O . VAL A 1 95 ? 0.850 -0.430 6.416 1.00 98.44 95 VAL A O 1
ATOM 759 N N . MET A 1 96 ? 0.020 -2.458 5.928 1.00 98.38 96 MET A N 1
ATOM 760 C CA . MET A 1 96 ? 1.230 -3.219 6.227 1.00 98.38 96 MET A CA 1
ATOM 761 C C . MET A 1 96 ? 1.755 -3.841 4.943 1.00 98.38 96 MET A C 1
ATOM 763 O O . MET A 1 96 ? 0.987 -4.458 4.206 1.00 98.38 96 MET A O 1
ATOM 767 N N . ILE A 1 97 ? 3.052 -3.718 4.687 1.00 98.00 97 ILE A N 1
ATOM 768 C CA . ILE A 1 97 ? 3.699 -4.426 3.579 1.00 98.00 97 ILE A CA 1
ATOM 769 C C . ILE A 1 97 ? 3.825 -5.903 3.959 1.00 98.00 97 ILE A C 1
ATOM 771 O O . ILE A 1 97 ? 4.447 -6.233 4.969 1.00 98.00 97 ILE A O 1
ATOM 775 N N . THR A 1 98 ? 3.220 -6.786 3.168 1.00 96.69 98 THR A N 1
ATOM 776 C CA . THR A 1 98 ? 3.165 -8.235 3.424 1.00 96.69 98 THR A CA 1
ATOM 777 C C . THR A 1 98 ? 4.245 -9.018 2.681 1.00 96.69 98 THR A C 1
ATOM 779 O O . THR A 1 98 ? 4.633 -10.085 3.144 1.00 96.69 98 THR A O 1
ATOM 782 N N . ASP A 1 99 ? 4.744 -8.489 1.563 1.00 96.81 99 ASP A N 1
ATOM 783 C CA . ASP A 1 99 ? 5.806 -9.078 0.734 1.00 96.81 99 ASP A CA 1
ATOM 784 C C . ASP A 1 99 ? 6.661 -7.942 0.149 1.00 96.81 99 ASP A C 1
ATOM 786 O O . ASP A 1 99 ? 6.111 -6.954 -0.348 1.00 96.81 99 ASP A O 1
ATOM 790 N N . SER A 1 100 ? 7.991 -8.063 0.198 1.00 96.12 100 SER A N 1
ATOM 791 C CA . SER A 1 100 ? 8.929 -7.095 -0.390 1.00 96.12 100 SER A CA 1
ATOM 792 C C . SER A 1 100 ? 10.028 -7.813 -1.170 1.00 96.12 100 SER A C 1
ATOM 794 O O . SER A 1 100 ? 11.042 -8.264 -0.639 1.00 96.12 100 SER A O 1
ATOM 796 N N . ARG A 1 101 ? 9.844 -7.888 -2.490 1.00 94.38 101 ARG A N 1
ATOM 797 C CA . ARG A 1 101 ? 10.761 -8.565 -3.425 1.00 94.38 101 ARG A CA 1
ATOM 798 C C . ARG A 1 101 ? 11.866 -7.645 -3.925 1.00 94.38 101 ARG A C 1
ATOM 800 O O . ARG A 1 101 ? 12.907 -8.105 -4.396 1.00 94.38 101 ARG A O 1
ATOM 807 N N . LYS A 1 102 ? 11.601 -6.340 -3.915 1.00 93.88 102 LYS A N 1
ATOM 808 C CA . LYS A 1 102 ? 12.503 -5.260 -4.329 1.00 93.88 102 LYS A CA 1
ATOM 809 C C . LYS A 1 102 ? 12.264 -4.050 -3.434 1.00 93.88 102 LYS A C 1
ATOM 811 O O . LYS A 1 102 ? 11.239 -3.968 -2.776 1.00 93.88 102 LYS A O 1
ATOM 816 N N . ALA A 1 103 ? 13.193 -3.094 -3.460 1.00 93.75 103 ALA A N 1
ATOM 817 C CA . ALA A 1 103 ? 13.045 -1.847 -2.719 1.00 93.75 103 ALA A CA 1
ATOM 818 C C . ALA A 1 103 ? 11.730 -1.140 -3.085 1.00 93.75 103 ALA A C 1
ATOM 820 O O . ALA A 1 103 ? 11.518 -0.800 -4.253 1.00 93.75 103 ALA A O 1
ATOM 821 N N . ILE A 1 104 ? 10.892 -0.930 -2.072 1.00 97.44 104 ILE A N 1
ATOM 822 C CA . ILE A 1 104 ? 9.655 -0.152 -2.129 1.00 97.44 104 ILE A CA 1
ATOM 823 C C . ILE A 1 104 ? 9.933 1.217 -1.508 1.00 97.44 104 ILE A C 1
ATOM 825 O O . ILE A 1 104 ? 10.721 1.318 -0.568 1.00 97.44 104 ILE A O 1
ATOM 829 N N . LYS A 1 105 ? 9.302 2.270 -2.019 1.00 97.38 105 LYS A N 1
ATOM 830 C CA . LYS A 1 105 ? 9.450 3.640 -1.519 1.00 97.38 105 LYS A CA 1
ATOM 831 C C . LYS A 1 105 ? 8.201 4.482 -1.758 1.00 97.38 105 LYS A C 1
ATOM 833 O O . LYS A 1 105 ? 7.285 4.094 -2.485 1.00 97.38 105 LYS A O 1
ATOM 838 N N . ALA A 1 106 ? 8.201 5.681 -1.185 1.00 97.31 106 ALA A N 1
ATOM 839 C CA . ALA A 1 106 ? 7.204 6.702 -1.478 1.00 97.31 106 ALA A CA 1
ATOM 840 C C . ALA A 1 106 ? 7.083 6.951 -2.995 1.00 97.31 106 ALA A C 1
ATOM 842 O O . ALA A 1 106 ? 8.079 7.035 -3.722 1.00 97.31 106 ALA A O 1
ATOM 843 N N . GLY A 1 107 ? 5.846 7.069 -3.470 1.00 96.31 107 GLY A N 1
ATOM 844 C CA . GLY A 1 107 ? 5.492 7.263 -4.873 1.00 96.31 107 GLY A CA 1
ATOM 845 C C . GLY A 1 107 ? 5.363 5.982 -5.702 1.00 96.31 107 GLY A C 1
ATOM 846 O O . GLY A 1 107 ? 4.825 6.058 -6.813 1.00 96.31 107 GLY A O 1
ATOM 847 N N . ASP A 1 108 ? 5.800 4.821 -5.195 1.00 96.56 108 ASP A N 1
ATOM 848 C CA . ASP A 1 108 ? 5.545 3.544 -5.870 1.00 96.56 108 ASP A CA 1
ATOM 849 C C . ASP A 1 108 ? 4.039 3.280 -5.961 1.00 96.56 108 ASP A C 1
ATOM 851 O O . ASP A 1 108 ? 3.253 3.694 -5.102 1.00 96.56 108 ASP A O 1
ATOM 855 N N . LYS A 1 109 ? 3.624 2.639 -7.057 1.00 96.69 109 LYS A N 1
ATOM 856 C CA . LYS A 1 109 ? 2.212 2.502 -7.410 1.00 96.69 109 LYS A CA 1
ATOM 857 C C . LYS A 1 109 ? 1.609 1.257 -6.800 1.00 96.69 109 LYS A C 1
ATOM 859 O O . LYS A 1 109 ? 2.281 0.240 -6.662 1.00 96.69 109 LYS A O 1
ATOM 864 N N . ILE A 1 110 ? 0.323 1.349 -6.489 1.00 97.19 110 ILE A N 1
ATOM 865 C CA . ILE A 1 110 ? -0.478 0.223 -6.026 1.00 97.19 110 ILE A CA 1
ATOM 866 C C . ILE A 1 110 ? -1.589 -0.057 -7.029 1.00 97.19 110 ILE A C 1
ATOM 868 O O . ILE A 1 110 ? -2.090 0.868 -7.676 1.00 97.19 110 ILE A O 1
ATOM 872 N N . ILE A 1 111 ? -1.973 -1.320 -7.160 1.00 95.69 111 ILE A N 1
ATOM 873 C CA . ILE A 1 111 ? -3.115 -1.728 -7.974 1.00 95.69 111 ILE A CA 1
ATOM 874 C C . ILE A 1 111 ? -3.861 -2.878 -7.310 1.00 95.69 111 ILE A C 1
ATOM 876 O O . ILE A 1 111 ? -3.251 -3.741 -6.672 1.00 95.69 111 ILE A O 1
ATOM 880 N N . ALA A 1 112 ? -5.185 -2.876 -7.448 1.00 94.06 112 ALA A N 1
ATOM 881 C CA . ALA A 1 112 ? -6.001 -4.017 -7.065 1.00 94.06 112 ALA A CA 1
ATOM 882 C C . ALA A 1 112 ? -5.496 -5.274 -7.801 1.00 94.06 112 ALA A C 1
ATOM 884 O O . ALA A 1 112 ? -5.223 -5.195 -9.005 1.00 94.06 112 ALA A O 1
ATOM 885 N N . PRO A 1 113 ? -5.360 -6.424 -7.118 1.00 85.19 113 PRO A N 1
ATOM 886 C CA . PRO A 1 113 ? -4.969 -7.665 -7.763 1.00 85.19 113 PRO A CA 1
ATOM 887 C C . PRO A 1 113 ? -5.931 -7.970 -8.908 1.00 85.19 113 PRO A C 1
ATOM 889 O O . PRO A 1 113 ? -7.150 -7.859 -8.762 1.00 85.19 113 PRO A O 1
ATOM 892 N N . PHE A 1 114 ? -5.392 -8.358 -10.059 1.00 74.12 114 PHE A N 1
ATOM 893 C CA . PHE A 1 114 ? -6.235 -8.879 -11.123 1.00 74.12 114 PHE A CA 1
ATOM 894 C C . PHE A 1 114 ? -6.699 -10.269 -10.691 1.00 74.12 114 PHE A C 1
ATOM 896 O O . PHE A 1 114 ? -5.868 -11.159 -10.496 1.00 74.12 114 PHE A O 1
ATOM 903 N N . ASN A 1 115 ? -8.010 -10.470 -10.554 1.00 55.03 115 ASN A N 1
ATOM 904 C CA . ASN A 1 115 ? -8.551 -11.821 -10.510 1.00 55.03 115 ASN A CA 1
ATOM 905 C C . ASN A 1 115 ? -8.250 -12.463 -11.872 1.00 55.03 115 ASN A C 1
ATOM 907 O O . ASN A 1 115 ? -8.908 -12.163 -12.866 1.00 55.03 115 ASN A O 1
ATOM 911 N N . LEU A 1 116 ? -7.235 -13.328 -11.929 1.00 40.94 116 LEU A N 1
ATOM 912 C CA . LEU A 1 116 ? -7.161 -14.347 -12.968 1.00 40.94 116 LEU A CA 1
ATOM 913 C C . LEU A 1 116 ? -8.199 -15.406 -12.586 1.00 40.94 116 LEU A C 1
ATOM 915 O O . LEU A 1 116 ? -7.875 -16.432 -11.992 1.00 40.94 116 LEU A O 1
ATOM 919 N N . GLU A 1 117 ? -9.471 -15.135 -12.863 1.00 39.16 117 GLU A N 1
ATOM 920 C CA . GLU A 1 117 ? -10.402 -16.242 -13.041 1.00 39.16 117 GLU A CA 1
ATOM 921 C C . GLU A 1 117 ? -9.960 -16.928 -14.334 1.00 39.16 117 GLU A C 1
ATOM 923 O O . GLU A 1 117 ? -10.154 -16.417 -15.435 1.00 39.16 117 GLU A O 1
ATOM 928 N N . LEU A 1 118 ? -9.205 -18.018 -14.177 1.00 37.16 118 LEU A N 1
ATOM 929 C CA . LEU A 1 118 ? -8.970 -18.961 -15.257 1.00 37.16 118 LEU A CA 1
ATOM 930 C C . LEU A 1 118 ? -10.341 -19.563 -15.591 1.00 37.16 118 LEU A C 1
ATOM 932 O O . LEU A 1 118 ? -10.834 -20.393 -14.827 1.00 37.16 118 LEU A O 1
ATOM 936 N N . GLU A 1 119 ? -10.963 -19.082 -16.669 1.00 36.75 119 GLU A N 1
ATOM 937 C CA . GLU A 1 119 ? -12.069 -19.780 -17.341 1.00 36.75 119 GLU A CA 1
ATOM 938 C C . GLU A 1 119 ? -11.615 -21.142 -17.888 1.00 36.75 119 GLU A C 1
ATOM 940 O O . GLU A 1 119 ? -10.465 -21.241 -18.388 1.00 36.75 119 GLU A O 1
#

Sequence (119 aa):
MQHRILAPKVSINQSPPGLQGSIIESEEHQEIFGENMIAFIDKGKSEGVEPGQLYWIFKQEKYRINPDNRREVTLTPVVLGELLVLHTENDTATVMITDSRKAIKAGDKIIAPFNLELE

pLDDT: mean 85.19, std 17.77, range [36.75, 98.75]

Secondary structure (DSSP, 8-state):
------------BPPPTT-EEEEEEETT--SSB-TT-EEEES--GGGT--TTBEEEEEE--EEES-SSS--EEEPPPEEEEEEEEEEE-SS-EEEEEEEESS-B-TT-EEEPPP-----

Foldseek 3Di:
DDPDPPPPPQAADADDAWDKWWWAAWPVRDFWDFAFTKTKIQAFVLRPDDFNYKKWWKDWDWDDPDPPDRDIDIDDIDTQFMWGFHAGDNGMTMIGTHHGPDTDGGGTMITGDDPPPPD

Radius of gyration: 16.62 Å; chains: 1; bounding box: 29×35×66 Å